Protein AF-A0ABD7SR21-F1 (afdb_monomer_lite)

Structure (mmCIF, N/CA/C/O backbone):
data_AF-A0ABD7SR21-F1
#
_entry.id   AF-A0ABD7SR21-F1
#
loop_
_atom_site.group_PDB
_atom_site.id
_atom_site.type_symbol
_atom_site.label_atom_id
_atom_site.label_alt_id
_atom_site.label_comp_id
_atom_site.label_asym_id
_atom_site.label_entity_id
_atom_site.label_seq_id
_atom_site.pdbx_PDB_ins_code
_atom_site.Cartn_x
_atom_site.Cartn_y
_atom_site.Cartn_z
_atom_site.occupancy
_atom_site.B_iso_or_equiv
_atom_site.auth_seq_id
_atom_site.auth_comp_id
_atom_site.auth_asym_id
_atom_site.auth_atom_id
_atom_site.pdbx_PDB_model_num
ATOM 1 N N . MET A 1 1 ? -18.068 1.540 9.440 1.00 87.00 1 MET A N 1
ATOM 2 C CA . MET A 1 1 ? -16.869 1.016 8.749 1.00 87.00 1 MET A CA 1
ATOM 3 C C . MET A 1 1 ? -16.649 1.841 7.499 1.00 87.00 1 MET A C 1
ATOM 5 O O . MET A 1 1 ? -17.618 2.087 6.793 1.00 87.00 1 MET A O 1
ATOM 9 N N . GLN A 1 2 ? -15.411 2.248 7.235 1.00 93.75 2 GLN A N 1
ATOM 10 C CA . GLN A 1 2 ? -15.038 2.959 6.009 1.00 93.75 2 GLN A CA 1
ATOM 11 C C . GLN A 1 2 ? -14.102 2.080 5.181 1.00 93.75 2 GLN A C 1
ATOM 13 O O . GLN A 1 2 ? -13.288 1.348 5.747 1.00 93.75 2 GLN A O 1
ATOM 18 N N . LYS A 1 3 ? -14.243 2.132 3.858 1.00 96.00 3 LYS A N 1
ATOM 19 C CA . LYS A 1 3 ? -13.469 1.329 2.912 1.00 96.00 3 LYS A CA 1
ATOM 20 C C . LYS A 1 3 ? -12.729 2.243 1.947 1.00 96.00 3 LYS A C 1
ATOM 22 O O . LYS A 1 3 ? -13.288 3.230 1.471 1.00 96.00 3 LYS A O 1
ATOM 27 N N . PHE A 1 4 ? -11.485 1.888 1.657 1.00 97.12 4 PHE A N 1
ATOM 28 C CA . PHE A 1 4 ? -10.632 2.632 0.741 1.00 97.12 4 PHE A CA 1
ATOM 29 C C . PHE A 1 4 ? -9.815 1.672 -0.114 1.00 97.12 4 PHE A C 1
ATOM 31 O O . PHE A 1 4 ? -9.533 0.549 0.309 1.00 97.12 4 PHE A O 1
ATOM 38 N N . THR A 1 5 ? -9.386 2.119 -1.285 1.00 96.88 5 THR A N 1
ATOM 39 C CA . THR A 1 5 ? -8.376 1.421 -2.079 1.00 96.88 5 THR A CA 1
ATOM 40 C C . THR A 1 5 ? -7.224 2.350 -2.413 1.00 96.88 5 THR A C 1
ATOM 42 O O . THR A 1 5 ? -7.393 3.562 -2.520 1.00 96.88 5 THR A O 1
ATOM 45 N N . ALA A 1 6 ? -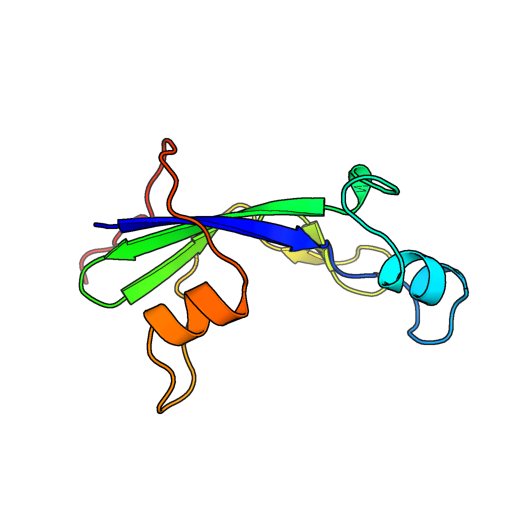6.028 1.787 -2.541 1.00 96.44 6 ALA A N 1
ATOM 46 C CA . ALA A 1 6 ? -4.872 2.509 -3.053 1.00 96.44 6 ALA A CA 1
ATOM 47 C C . ALA A 1 6 ? -4.084 1.630 -4.015 1.00 96.44 6 ALA A C 1
ATOM 49 O O . ALA A 1 6 ? -4.055 0.399 -3.886 1.00 96.44 6 ALA A O 1
ATOM 50 N N . GLN A 1 7 ? -3.390 2.281 -4.943 1.00 95.50 7 GLN A N 1
ATOM 51 C CA . GLN A 1 7 ? -2.448 1.595 -5.805 1.00 95.50 7 GLN A CA 1
ATOM 52 C C . GLN A 1 7 ? -1.277 1.072 -4.968 1.00 95.50 7 GLN A C 1
ATOM 54 O O . GLN A 1 7 ? -0.680 1.784 -4.164 1.00 95.50 7 GLN A O 1
ATOM 59 N N . PHE A 1 8 ? -0.925 -0.185 -5.184 1.00 94.38 8 PHE A N 1
ATOM 60 C CA . PHE A 1 8 ? 0.223 -0.836 -4.585 1.00 94.38 8 PHE A CA 1
ATOM 61 C C . PHE A 1 8 ? 1.200 -1.234 -5.674 1.00 94.38 8 PHE A C 1
ATOM 63 O O . PHE A 1 8 ? 0.863 -2.022 -6.552 1.00 94.38 8 PHE A O 1
ATOM 70 N N . LYS A 1 9 ? 2.417 -0.705 -5.601 1.00 94.12 9 LYS A N 1
ATOM 71 C CA . LYS A 1 9 ? 3.526 -1.154 -6.437 1.00 94.12 9 LYS A CA 1
ATOM 72 C C . LYS A 1 9 ? 4.149 -2.383 -5.789 1.00 94.12 9 LYS A C 1
ATOM 74 O O . LYS A 1 9 ? 4.525 -2.333 -4.616 1.00 94.12 9 LYS A O 1
ATOM 79 N N . PHE A 1 10 ? 4.230 -3.484 -6.527 1.00 92.56 10 PHE A N 1
ATOM 80 C CA . PHE A 1 10 ? 4.893 -4.686 -6.043 1.00 92.56 10 PHE A CA 1
ATOM 81 C C . PHE A 1 10 ? 6.353 -4.369 -5.689 1.00 92.56 10 PHE A C 1
ATOM 83 O O . PHE A 1 10 ? 6.962 -3.487 -6.290 1.00 92.56 10 PHE A O 1
ATOM 90 N N . PRO A 1 11 ? 6.930 -5.020 -4.671 1.00 89.62 11 PRO A N 1
ATOM 91 C CA . PRO A 1 11 ? 8.310 -4.757 -4.300 1.00 89.62 11 PRO A CA 1
ATOM 92 C C . PRO A 1 11 ? 9.269 -5.258 -5.381 1.00 89.62 11 PRO A C 1
ATOM 94 O O . PRO A 1 11 ? 9.099 -6.342 -5.941 1.00 89.62 11 PRO A O 1
ATOM 97 N N . CYS A 1 12 ? 10.322 -4.479 -5.631 1.00 88.56 12 CYS A N 1
ATOM 98 C CA . CYS A 1 12 ? 11.386 -4.889 -6.532 1.00 88.56 12 CYS A CA 1
ATOM 99 C C . CYS A 1 12 ? 12.256 -5.959 -5.863 1.00 88.56 12 CYS A C 1
ATOM 101 O O . CYS A 1 12 ? 12.860 -5.712 -4.818 1.00 88.56 12 CYS A O 1
ATOM 103 N N . ASN A 1 13 ? 12.361 -7.122 -6.502 1.00 85.06 13 ASN A N 1
ATOM 104 C CA . ASN A 1 13 ? 13.125 -8.272 -6.008 1.00 85.06 13 ASN A CA 1
ATOM 105 C C . ASN A 1 13 ? 14.551 -8.351 -6.583 1.00 85.06 13 ASN A C 1
ATOM 107 O O . ASN A 1 13 ? 15.224 -9.375 -6.459 1.00 85.06 13 ASN A O 1
ATOM 111 N N . PHE A 1 14 ? 15.012 -7.266 -7.205 1.00 83.12 14 PHE A N 1
ATOM 112 C CA . PHE A 1 14 ? 16.374 -7.107 -7.703 1.00 83.12 14 PHE A CA 1
ATOM 113 C C . PHE A 1 14 ? 17.208 -6.240 -6.756 1.00 83.12 14 PHE A C 1
ATOM 115 O O . PHE A 1 14 ? 16.675 -5.490 -5.933 1.00 83.12 14 PHE A O 1
ATOM 122 N N . GLN A 1 15 ? 18.533 -6.331 -6.884 1.00 82.94 15 GLN A N 1
ATOM 123 C CA . GLN A 1 15 ? 19.453 -5.480 -6.131 1.00 82.94 15 GLN A CA 1
ATOM 124 C C . GLN A 1 15 ? 19.202 -3.998 -6.426 1.00 82.94 15 GLN A C 1
ATOM 126 O O . GLN A 1 15 ? 18.873 -3.632 -7.557 1.00 82.94 15 GLN A O 1
ATOM 131 N N . SER A 1 16 ? 19.406 -3.148 -5.417 1.00 81.88 16 SER A N 1
ATOM 132 C CA . SER A 1 16 ? 19.097 -1.714 -5.477 1.00 81.88 16 SER A CA 1
ATOM 133 C C . SER A 1 16 ? 19.779 -0.984 -6.637 1.00 81.88 16 SER A C 1
ATOM 135 O O . SER A 1 16 ? 19.215 -0.050 -7.187 1.00 81.88 16 SER A O 1
ATOM 137 N N . ASN A 1 17 ? 20.970 -1.434 -7.033 1.00 86.19 17 ASN A N 1
ATOM 138 C CA . ASN A 1 17 ? 21.794 -0.760 -8.039 1.00 86.19 17 ASN A CA 1
ATOM 139 C C . ASN A 1 17 ? 21.665 -1.402 -9.431 1.00 86.19 17 ASN A C 1
ATOM 141 O O . ASN A 1 17 ? 22.433 -1.088 -10.335 1.00 86.19 17 ASN A O 1
ATOM 145 N N . SER A 1 18 ? 20.733 -2.341 -9.605 1.00 88.62 18 SER A N 1
ATOM 146 C CA . SER A 1 18 ? 20.538 -3.036 -10.877 1.00 88.62 18 SER A CA 1
ATOM 147 C C . SER A 1 18 ? 19.725 -2.190 -11.871 1.00 88.62 18 SER A C 1
ATOM 149 O O . SER A 1 18 ? 18.826 -1.452 -11.455 1.00 88.62 18 SER A O 1
ATOM 151 N N . PRO A 1 19 ? 19.948 -2.330 -13.192 1.00 91.56 19 PRO A N 1
ATOM 152 C CA . PRO A 1 19 ? 19.099 -1.695 -14.205 1.00 91.56 19 PRO A CA 1
ATOM 153 C C . PRO A 1 19 ? 17.612 -2.040 -14.042 1.00 91.56 19 PRO A C 1
ATOM 155 O O . PRO A 1 19 ? 16.743 -1.196 -14.250 1.00 91.56 19 PRO A O 1
ATOM 158 N N . GLN A 1 20 ? 17.309 -3.265 -13.602 1.00 89.75 20 GLN A N 1
ATOM 159 C CA . GLN A 1 20 ? 15.949 -3.718 -13.316 1.00 89.75 20 GLN A CA 1
ATOM 160 C C . GLN A 1 20 ? 15.317 -2.924 -12.174 1.00 89.75 20 GLN A C 1
ATOM 162 O O . GLN A 1 20 ? 14.125 -2.629 -12.233 1.00 89.75 20 GLN A O 1
ATOM 167 N N . ARG A 1 21 ? 16.097 -2.551 -11.150 1.00 89.88 21 ARG A N 1
ATOM 168 C CA . ARG A 1 21 ? 15.608 -1.692 -10.072 1.00 89.88 21 ARG A CA 1
ATOM 169 C C . ARG A 1 2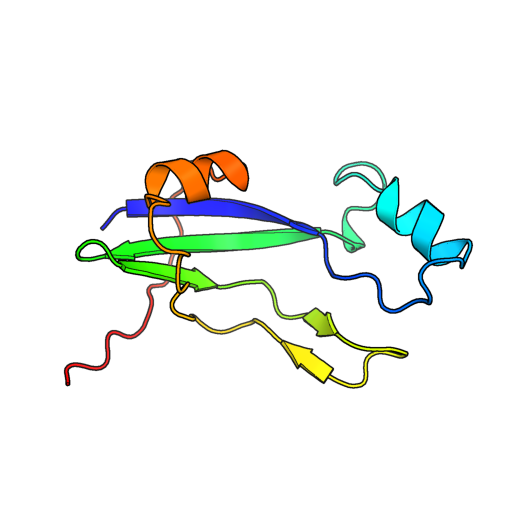1 ? 15.298 -0.289 -10.569 1.00 89.88 21 ARG A C 1
ATOM 171 O O . ARG A 1 21 ? 14.230 0.213 -10.254 1.00 89.88 21 ARG A O 1
ATOM 178 N N . LEU A 1 22 ? 16.177 0.311 -11.368 1.00 91.38 22 LEU A N 1
ATOM 179 C CA . LEU A 1 22 ? 15.940 1.646 -11.926 1.00 91.38 22 LEU A CA 1
ATOM 180 C C . LEU A 1 22 ? 14.675 1.671 -12.798 1.00 91.38 22 LEU A C 1
ATOM 182 O O . LEU A 1 22 ? 13.817 2.534 -12.621 1.00 91.38 22 LEU A O 1
ATOM 186 N N . ALA A 1 23 ? 14.518 0.677 -13.678 1.00 91.50 23 ALA A N 1
ATOM 187 C CA . ALA A 1 23 ? 13.314 0.520 -14.493 1.00 91.50 23 ALA A CA 1
ATOM 188 C C . ALA A 1 23 ? 12.064 0.285 -13.631 1.00 91.50 23 ALA A C 1
ATOM 190 O O . ALA A 1 23 ? 11.002 0.842 -13.903 1.00 91.50 23 ALA A O 1
ATOM 191 N N . HIS A 1 24 ? 12.189 -0.517 -12.571 1.00 93.00 24 HIS A N 1
ATOM 192 C CA . HIS A 1 24 ? 11.112 -0.727 -11.617 1.00 93.00 24 HIS A CA 1
ATOM 193 C C . HIS A 1 24 ? 10.739 0.572 -10.911 1.00 93.00 24 HIS A C 1
ATOM 195 O O . HIS A 1 24 ? 9.561 0.880 -10.829 1.00 93.00 24 HIS A O 1
ATOM 201 N N . ASP A 1 25 ? 11.691 1.355 -10.414 1.00 91.38 25 ASP A N 1
ATOM 202 C CA . ASP A 1 25 ? 11.416 2.587 -9.673 1.00 91.38 25 ASP A CA 1
ATOM 203 C C . ASP A 1 25 ? 10.739 3.637 -10.565 1.00 91.38 25 ASP A C 1
ATOM 205 O O . ASP A 1 25 ? 9.741 4.221 -10.140 1.00 91.38 25 ASP A O 1
ATOM 209 N N . ALA A 1 26 ? 11.160 3.755 -11.828 1.00 93.88 26 ALA A N 1
ATOM 210 C CA . ALA A 1 26 ? 10.543 4.630 -12.828 1.00 93.88 26 ALA A CA 1
ATOM 211 C C . ALA A 1 26 ? 9.170 4.150 -13.343 1.00 93.88 26 ALA A C 1
ATOM 213 O O . ALA A 1 26 ? 8.438 4.930 -13.948 1.00 93.88 26 ALA A O 1
ATOM 214 N N . ALA A 1 27 ? 8.806 2.883 -13.122 1.00 93.62 27 ALA A N 1
ATOM 215 C CA . ALA A 1 27 ? 7.543 2.332 -13.602 1.00 93.62 27 ALA A CA 1
ATOM 216 C C . ALA A 1 27 ? 6.322 3.075 -13.037 1.00 93.62 27 ALA A C 1
ATOM 218 O O . ALA A 1 27 ? 6.272 3.400 -11.845 1.00 93.62 27 ALA A O 1
ATOM 219 N N . THR A 1 28 ? 5.309 3.238 -13.882 1.00 93.50 28 THR A N 1
ATOM 220 C CA . THR A 1 28 ? 3.978 3.770 -13.560 1.00 93.50 28 THR A CA 1
ATOM 221 C C . THR A 1 28 ? 2.906 2.718 -13.870 1.00 93.50 28 THR A C 1
ATOM 223 O O . THR A 1 28 ? 3.190 1.779 -14.626 1.00 93.50 28 THR A O 1
ATOM 226 N N . PRO A 1 29 ? 1.679 2.847 -13.330 1.00 92.69 29 PRO A N 1
ATOM 227 C CA . PRO A 1 29 ? 0.586 1.926 -13.643 1.00 92.69 29 PRO A CA 1
ATOM 228 C C . PRO A 1 29 ? 0.295 1.797 -15.145 1.00 92.69 29 PRO A C 1
ATOM 230 O O . PRO A 1 29 ? -0.080 0.725 -15.602 1.00 92.69 29 PRO A O 1
ATOM 233 N N . GLU A 1 30 ? 0.512 2.859 -15.921 1.00 93.38 30 GLU A N 1
ATOM 234 C CA . GLU A 1 30 ? 0.273 2.889 -17.367 1.00 93.38 30 GLU A CA 1
ATOM 235 C C . GLU A 1 30 ? 1.403 2.212 -18.151 1.00 93.38 30 GLU A C 1
ATOM 237 O O . GLU A 1 30 ? 1.151 1.530 -19.140 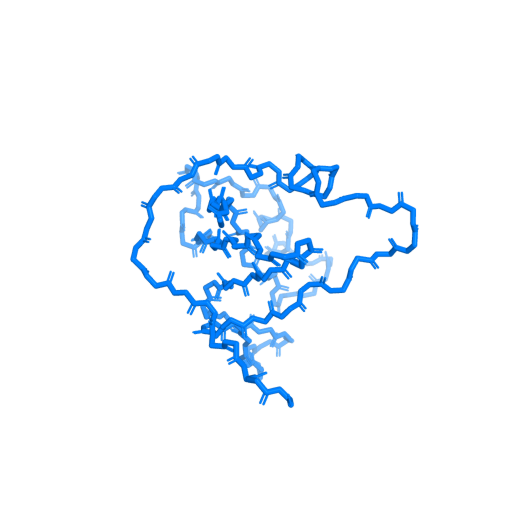1.00 93.38 30 GLU A O 1
ATOM 242 N N . SER A 1 31 ? 2.655 2.385 -17.716 1.00 95.12 31 SER A N 1
ATOM 243 C CA . SER A 1 31 ? 3.824 1.845 -18.425 1.00 95.12 31 SER A CA 1
ATOM 244 C C . SER A 1 31 ? 4.099 0.377 -18.102 1.00 95.12 31 SER A C 1
ATOM 246 O O . SER A 1 31 ? 4.571 -0.366 -18.962 1.00 95.12 31 SER A O 1
ATOM 248 N N . ARG A 1 32 ? 3.831 -0.051 -16.864 1.00 92.06 32 ARG A N 1
ATOM 249 C CA . ARG A 1 32 ? 4.082 -1.414 -16.373 1.00 92.06 32 ARG A CA 1
ATOM 250 C C . ARG A 1 32 ? 2.966 -1.868 -15.432 1.00 92.06 32 ARG A C 1
ATOM 252 O O . ARG A 1 32 ? 3.223 -2.056 -14.242 1.00 92.06 32 ARG A O 1
ATOM 259 N N . PRO A 1 33 ? 1.732 -2.060 -15.933 1.00 92.38 33 PRO A N 1
ATOM 260 C CA . PRO A 1 33 ? 0.589 -2.453 -15.104 1.00 92.38 33 PRO A CA 1
ATOM 261 C C . PRO A 1 33 ? 0.823 -3.771 -14.351 1.00 92.38 33 PRO A C 1
ATOM 263 O O . PRO A 1 33 ? 0.280 -3.966 -13.269 1.00 92.38 33 PRO A O 1
ATOM 266 N N . ASP A 1 34 ? 1.686 -4.647 -14.875 1.00 90.94 34 ASP A N 1
ATOM 267 C CA . ASP A 1 34 ? 2.104 -5.904 -14.249 1.00 90.94 34 ASP A CA 1
ATOM 268 C C . ASP A 1 34 ? 2.815 -5.718 -12.896 1.00 90.94 34 ASP A C 1
ATOM 270 O O . ASP A 1 34 ? 2.801 -6.617 -12.055 1.00 90.94 34 ASP A O 1
ATOM 274 N N . LEU A 1 35 ? 3.418 -4.548 -12.668 1.00 92.38 35 LEU A N 1
ATOM 275 C CA . LEU A 1 35 ? 4.123 -4.212 -11.431 1.00 92.38 35 LEU A CA 1
ATOM 276 C C . LEU A 1 35 ? 3.217 -3.589 -10.368 1.00 92.38 35 LEU A C 1
ATOM 278 O O . LEU A 1 35 ? 3.697 -3.244 -9.285 1.00 92.38 35 LEU A O 1
ATOM 282 N N . PHE A 1 36 ? 1.920 -3.462 -10.637 1.00 94.81 36 PHE A N 1
ATOM 283 C CA . PHE A 1 36 ? 0.987 -2.836 -9.719 1.00 94.81 36 PHE A CA 1
ATOM 284 C C . PHE A 1 36 ? -0.229 -3.719 -9.441 1.00 94.81 36 PHE A C 1
ATOM 286 O O . PHE A 1 36 ? -0.693 -4.498 -10.265 1.00 94.81 36 PHE A O 1
ATOM 293 N N . GLY A 1 37 ? -0.772 -3.569 -8.241 1.00 94.00 37 GLY A N 1
ATOM 294 C CA . GLY A 1 37 ? -2.053 -4.132 -7.841 1.00 94.00 37 GLY A CA 1
ATOM 295 C C . GLY A 1 37 ? -2.796 -3.170 -6.927 1.00 94.00 37 GLY A C 1
ATOM 296 O O . GLY A 1 37 ? -2.320 -2.072 -6.645 1.00 94.00 37 GLY A O 1
ATOM 297 N N . GLU A 1 38 ? -3.961 -3.579 -6.445 1.00 95.50 38 GLU A N 1
ATOM 298 C CA . GLU A 1 38 ? -4.788 -2.757 -5.564 1.00 95.50 38 GLU A CA 1
ATOM 299 C C . GLU A 1 38 ? -4.694 -3.256 -4.121 1.00 95.50 38 GLU A C 1
ATOM 301 O O . GLU A 1 38 ? -4.914 -4.438 -3.845 1.00 95.50 38 GLU A O 1
ATOM 306 N N . THR A 1 39 ? -4.374 -2.357 -3.188 1.00 96.31 39 THR A N 1
ATOM 307 C CA . THR A 1 39 ? -4.528 -2.622 -1.754 1.00 96.31 39 THR A CA 1
ATOM 308 C C . THR A 1 39 ? -5.884 -2.133 -1.289 1.00 96.31 39 THR A C 1
ATOM 310 O O . THR A 1 39 ? -6.254 -0.987 -1.527 1.00 96.31 39 THR A O 1
ATOM 313 N N . GLN A 1 40 ? -6.586 -2.996 -0.565 1.00 97.06 40 GLN A N 1
ATOM 314 C CA . GLN A 1 40 ? -7.853 -2.679 0.079 1.00 97.06 40 GLN A CA 1
ATOM 315 C C . GLN A 1 40 ? -7.605 -2.291 1.533 1.00 97.06 40 GLN A C 1
ATOM 317 O O . GLN A 1 40 ? -6.858 -2.972 2.235 1.00 97.06 40 GLN A O 1
ATOM 322 N N . PHE A 1 41 ? -8.262 -1.239 2.002 1.00 96.62 41 PHE A N 1
ATOM 323 C CA . PHE A 1 41 ? -8.213 -0.782 3.384 1.00 96.62 41 PHE A CA 1
ATOM 324 C C . PHE A 1 41 ? -9.609 -0.764 3.992 1.00 96.62 41 PHE A C 1
ATOM 326 O O . PHE A 1 41 ? -10.573 -0.336 3.356 1.00 96.62 41 PHE A O 1
ATOM 333 N N . CYS A 1 42 ? -9.699 -1.178 5.251 1.00 96.31 42 CYS A N 1
ATOM 334 C CA . CYS A 1 42 ? -10.902 -1.082 6.065 1.00 96.31 42 CYS A CA 1
ATOM 335 C C . CYS A 1 42 ? -10.570 -0.368 7.374 1.00 96.31 42 CYS A C 1
ATOM 337 O O . CYS A 1 42 ? -9.665 -0.786 8.094 1.00 96.31 42 CYS A O 1
ATOM 339 N N . VAL A 1 43 ? -11.343 0.664 7.703 1.00 94.56 43 VAL A N 1
ATOM 340 C CA . VAL A 1 43 ? -11.313 1.323 9.012 1.00 94.56 43 VAL A CA 1
ATOM 341 C C . VAL A 1 43 ? -12.522 0.860 9.817 1.00 94.56 43 VAL A C 1
ATOM 343 O O . VAL A 1 43 ? -13.678 1.082 9.428 1.00 94.56 43 VAL A O 1
ATO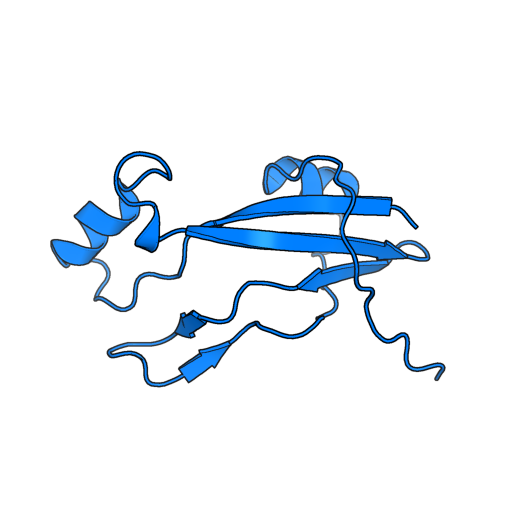M 346 N N . ILE A 1 44 ? -12.252 0.186 10.932 1.00 93.38 44 ILE A N 1
ATOM 347 C CA . ILE A 1 44 ? -13.252 -0.385 11.842 1.00 93.38 44 ILE A CA 1
ATOM 348 C C . ILE A 1 44 ? -12.848 -0.006 13.261 1.00 93.38 44 ILE A C 1
ATOM 350 O O . ILE A 1 44 ? -11.726 -0.302 13.648 1.00 93.38 44 ILE A O 1
ATOM 354 N N . GLU A 1 45 ? -13.735 0.642 14.021 1.00 89.06 45 GLU A N 1
ATOM 355 C CA . GLU A 1 45 ? -13.495 0.969 15.442 1.00 89.06 45 GLU A CA 1
ATOM 356 C C . GLU A 1 45 ? -12.138 1.662 15.686 1.00 89.06 45 GLU A C 1
ATOM 358 O O . GLU A 1 45 ? -11.401 1.326 16.606 1.00 89.06 45 GLU A O 1
ATOM 363 N N . ASN A 1 46 ? -11.778 2.616 14.817 1.00 87.75 46 ASN A N 1
ATOM 364 C CA . ASN A 1 46 ? -10.492 3.327 14.848 1.00 87.75 46 ASN A CA 1
ATOM 365 C C . ASN A 1 46 ? -9.243 2.431 14.677 1.00 87.75 46 ASN A C 1
ATOM 367 O O . ASN A 1 46 ? -8.137 2.803 15.063 1.00 87.75 46 ASN A O 1
ATOM 371 N N . ARG A 1 47 ? -9.403 1.254 14.068 1.00 92.56 47 ARG A N 1
ATOM 372 C CA . ARG A 1 47 ? -8.319 0.351 13.666 1.00 92.56 47 ARG A CA 1
ATOM 373 C C . ARG A 1 47 ? -8.269 0.260 12.150 1.00 92.56 47 ARG A C 1
ATOM 375 O O . ARG A 1 47 ? -9.304 0.154 11.487 1.00 92.56 47 ARG A O 1
ATOM 382 N N . LEU A 1 48 ? -7.057 0.302 11.608 1.00 95.25 48 LEU A N 1
ATOM 383 C CA . LEU A 1 48 ? -6.811 0.215 10.176 1.00 95.25 48 LEU A CA 1
ATOM 384 C C . LEU A 1 48 ? -6.402 -1.208 9.807 1.00 95.25 48 LEU A C 1
ATOM 386 O O . LEU A 1 48 ? -5.401 -1.726 10.294 1.00 95.25 48 LEU A O 1
ATOM 390 N N . PHE A 1 49 ? -7.145 -1.817 8.895 1.00 96.44 49 PHE A N 1
ATOM 391 C CA . PHE A 1 49 ? -6.815 -3.103 8.298 1.00 96.44 49 PHE A CA 1
ATOM 392 C C . PHE A 1 49 ? -6.485 -2.906 6.827 1.00 96.44 49 PHE A C 1
ATOM 394 O O . PHE A 1 49 ? -7.163 -2.145 6.140 1.00 96.44 49 PHE A O 1
ATOM 401 N N . ALA A 1 50 ? -5.479 -3.617 6.333 1.00 95.75 50 ALA A N 1
ATOM 402 C CA . ALA A 1 50 ? -5.096 -3.622 4.932 1.00 95.75 50 ALA A CA 1
ATOM 403 C C . ALA A 1 50 ? -5.068 -5.051 4.388 1.00 95.75 50 ALA A C 1
ATOM 405 O O . ALA A 1 50 ? -4.628 -5.984 5.059 1.00 95.75 50 ALA A O 1
ATOM 406 N N . LYS A 1 51 ? -5.498 -5.220 3.143 1.00 96.12 51 LYS A N 1
ATOM 407 C CA . LYS A 1 51 ? -5.321 -6.437 2.358 1.00 96.12 51 LYS A CA 1
ATOM 408 C C . LYS A 1 51 ? -4.577 -6.070 1.089 1.00 96.12 51 LYS A C 1
ATOM 410 O O . LYS A 1 51 ? -5.147 -5.533 0.143 1.00 96.12 51 LYS A O 1
ATOM 415 N N . ARG A 1 52 ? -3.280 -6.359 1.098 1.00 94.69 52 ARG A N 1
ATOM 416 C CA . ARG A 1 52 ? -2.407 -6.178 -0.064 1.00 94.69 52 ARG A CA 1
ATOM 417 C C . ARG A 1 52 ? -2.593 -7.342 -1.040 1.00 94.69 52 ARG A C 1
ATOM 419 O O . ARG A 1 52 ? -2.859 -8.464 -0.587 1.00 94.69 52 ARG A O 1
ATOM 426 N N . PRO A 1 53 ? -2.406 -7.124 -2.350 1.00 93.81 53 PRO A N 1
ATOM 427 C CA . PRO A 1 53 ? -2.391 -8.215 -3.317 1.00 93.81 53 PRO A CA 1
ATOM 428 C C . PRO A 1 53 ? -1.274 -9.205 -2.965 1.00 93.81 53 PRO A C 1
ATOM 430 O O . PRO A 1 53 ? -0.261 -8.823 -2.370 1.00 93.81 53 PRO A O 1
ATOM 433 N N . LYS A 1 54 ? -1.462 -10.491 -3.284 1.00 92.56 54 LYS A N 1
ATOM 434 C CA . LYS A 1 54 ? -0.426 -11.504 -3.046 1.00 92.56 54 LYS A CA 1
ATOM 435 C C . LYS A 1 54 ? 0.783 -11.180 -3.920 1.00 92.56 54 LYS A C 1
ATOM 437 O O . LYS A 1 54 ? 0.627 -10.987 -5.120 1.00 92.56 54 LYS A O 1
ATOM 442 N N . HIS A 1 55 ? 1.966 -11.125 -3.324 1.00 90.50 55 HIS A N 1
ATOM 443 C CA . HIS A 1 55 ? 3.189 -10.756 -4.027 1.00 90.50 55 HIS A CA 1
ATOM 444 C C . HIS A 1 55 ? 4.406 -11.470 -3.461 1.00 90.50 55 HIS A C 1
ATOM 446 O O . HIS A 1 55 ? 4.411 -11.909 -2.308 1.00 90.50 55 HIS A O 1
ATOM 452 N N . TYR A 1 56 ? 5.442 -11.572 -4.286 1.00 87.25 56 TYR A N 1
ATOM 453 C CA . TYR A 1 56 ? 6.718 -12.134 -3.877 1.00 87.25 56 TYR A CA 1
ATOM 454 C C . TYR A 1 56 ? 7.628 -11.050 -3.311 1.00 87.25 56 TYR A C 1
ATOM 456 O O . TYR A 1 56 ? 7.673 -9.935 -3.827 1.00 87.25 56 TYR A O 1
ATOM 464 N N . THR A 1 57 ? 8.345 -11.391 -2.249 1.00 81.19 57 THR A N 1
ATOM 465 C CA . THR A 1 57 ? 9.334 -10.544 -1.584 1.00 81.19 57 THR A CA 1
ATOM 466 C C . THR A 1 57 ? 10.664 -11.285 -1.460 1.00 81.19 57 THR A C 1
ATOM 468 O O . THR A 1 57 ? 10.711 -12.519 -1.455 1.00 81.19 57 THR A O 1
ATOM 471 N N . GLY A 1 58 ? 11.749 -10.521 -1.330 1.00 72.81 58 GLY A N 1
ATOM 472 C CA . GLY A 1 58 ? 13.109 -11.048 -1.223 1.00 72.81 58 GLY A CA 1
ATOM 473 C C . GLY A 1 58 ? 13.777 -11.269 -2.581 1.00 72.81 58 GLY A C 1
ATOM 474 O O . GLY A 1 58 ? 13.129 -11.286 -3.625 1.00 72.81 58 GLY A O 1
ATOM 475 N N . VAL A 1 59 ? 15.100 -11.438 -2.560 1.00 68.44 59 VAL A N 1
ATOM 476 C CA . VAL A 1 59 ? 15.892 -11.705 -3.769 1.00 68.44 59 VAL A CA 1
ATOM 477 C C . VAL A 1 59 ? 15.413 -13.021 -4.393 1.00 68.44 59 VAL A C 1
ATOM 479 O O . VAL A 1 59 ? 15.331 -14.034 -3.704 1.00 68.44 59 VAL A O 1
ATOM 482 N N . ILE A 1 60 ? 15.065 -13.002 -5.685 1.00 69.00 60 ILE A N 1
ATOM 483 C CA . ILE A 1 60 ? 14.627 -14.187 -6.454 1.00 69.00 60 ILE A CA 1
ATOM 484 C C . ILE A 1 60 ? 13.356 -14.849 -5.863 1.00 69.00 60 ILE A C 1
ATOM 486 O O . ILE A 1 60 ? 13.238 -16.065 -5.768 1.00 69.00 60 ILE A O 1
ATOM 490 N N . HIS A 1 61 ? 12.369 -14.047 -5.449 1.00 72.88 61 HIS A N 1
ATOM 491 C CA . HIS A 1 61 ? 11.001 -14.510 -5.133 1.00 72.88 61 HIS A CA 1
ATOM 492 C C . HIS A 1 61 ? 10.881 -15.566 -4.016 1.00 72.88 61 HIS A C 1
ATOM 494 O O . HIS A 1 61 ? 9.916 -16.327 -3.972 1.00 72.88 61 HIS A O 1
ATOM 500 N N . GLN A 1 62 ? 11.828 -15.607 -3.079 1.00 73.25 62 GLN A N 1
ATOM 501 C CA . GLN A 1 62 ? 11.882 -16.659 -2.057 1.00 73.25 62 GLN A CA 1
ATOM 502 C C . GLN A 1 62 ? 10.771 -16.587 -0.995 1.00 73.25 62 GLN A C 1
ATOM 504 O O . GLN A 1 62 ? 10.566 -17.548 -0.256 1.00 73.25 62 GLN A O 1
ATOM 509 N N . ARG A 1 63 ? 10.058 -15.461 -0.869 1.00 82.50 63 ARG A N 1
ATOM 510 C CA . ARG A 1 63 ? 8.996 -15.275 0.132 1.00 82.50 63 ARG A CA 1
ATOM 511 C C . ARG A 1 63 ? 7.719 -14.783 -0.530 1.00 82.50 63 ARG A C 1
ATOM 513 O O . ARG A 1 63 ? 7.775 -13.986 -1.457 1.00 82.50 63 ARG A O 1
ATOM 520 N N . ALA A 1 64 ? 6.564 -15.197 -0.018 1.00 85.94 64 ALA A N 1
ATOM 521 C CA . ALA A 1 64 ? 5.264 -14.678 -0.436 1.00 85.94 64 ALA A CA 1
ATOM 522 C C . ALA A 1 64 ? 4.613 -13.898 0.713 1.00 85.94 64 ALA A C 1
ATOM 524 O O . ALA A 1 64 ? 4.642 -14.337 1.862 1.00 85.94 64 ALA A O 1
ATOM 525 N N . ALA A 1 65 ? 4.014 -12.755 0.396 1.00 89.06 65 ALA A N 1
ATOM 526 C CA . ALA A 1 65 ? 3.303 -11.894 1.333 1.00 89.06 65 ALA A CA 1
ATOM 527 C C . ALA A 1 65 ? 1.963 -11.424 0.738 1.00 89.06 65 ALA A C 1
ATOM 529 O O . ALA A 1 65 ? 1.697 -11.600 -0.453 1.00 89.06 65 ALA A O 1
ATOM 530 N N . GLY A 1 66 ? 1.110 -10.825 1.572 1.00 91.25 66 GLY A N 1
ATOM 531 C CA . GLY A 1 66 ? -0.212 -10.336 1.169 1.00 91.25 66 GLY A CA 1
ATOM 532 C C . GLY A 1 66 ? -1.265 -11.440 1.011 1.00 91.25 66 GLY A C 1
ATOM 533 O O . GLY A 1 66 ? -1.128 -12.548 1.525 1.00 91.25 66 GLY A O 1
ATOM 534 N N . GLY A 1 67 ? -2.369 -11.113 0.336 1.00 91.50 67 GLY A N 1
ATOM 535 C CA . GLY A 1 67 ? -3.502 -12.014 0.086 1.00 91.50 67 GLY A CA 1
ATOM 536 C C . GLY A 1 67 ? -4.475 -12.183 1.261 1.00 91.50 67 GLY A C 1
ATOM 537 O O . GLY A 1 67 ? -5.588 -12.674 1.072 1.00 91.50 67 GLY A O 1
ATOM 538 N N . LYS A 1 68 ? -4.105 -11.724 2.457 1.00 93.06 68 LYS A N 1
ATOM 539 C CA . LYS A 1 68 ? -4.923 -11.760 3.675 1.00 93.06 68 LYS A CA 1
ATOM 540 C C . LYS A 1 68 ? -5.071 -10.364 4.276 1.00 93.06 68 LYS A C 1
ATOM 542 O O . LYS A 1 68 ? -4.292 -9.467 3.965 1.00 93.06 68 LYS A O 1
ATOM 547 N N . TRP A 1 69 ? -6.089 -10.201 5.113 1.00 94.31 69 TRP A N 1
ATOM 548 C CA . TRP A 1 69 ? -6.263 -8.996 5.915 1.00 94.31 69 TRP A CA 1
ATOM 549 C C . TRP A 1 69 ? -5.258 -8.981 7.061 1.00 94.31 69 TRP A C 1
ATOM 551 O O . TRP A 1 69 ? -5.126 -9.970 7.780 1.00 94.31 69 TRP A O 1
ATOM 561 N N . GLU A 1 70 ? -4.586 -7.852 7.235 1.00 94.12 70 GLU A N 1
ATOM 562 C CA . GLU A 1 70 ? -3.631 -7.604 8.309 1.00 94.12 70 GLU A CA 1
ATOM 563 C C . GLU A 1 70 ? -3.935 -6.250 8.949 1.00 94.12 70 GLU A C 1
ATOM 565 O O . GLU A 1 70 ? -4.329 -5.303 8.268 1.00 94.12 70 GLU A O 1
ATOM 570 N N . GLU A 1 71 ? -3.770 -6.149 10.265 1.00 94.75 71 GLU A N 1
ATOM 571 C CA . GLU A 1 71 ? -3.873 -4.869 10.961 1.00 94.75 71 GLU A CA 1
ATOM 572 C C . GLU A 1 71 ? -2.608 -4.037 10.729 1.00 94.75 71 GLU A C 1
ATOM 574 O O . GLU A 1 71 ? -1.483 -4.515 10.896 1.00 94.75 71 GLU A O 1
ATOM 579 N N . VAL A 1 72 ? -2.795 -2.776 10.352 1.00 93.38 72 VAL A N 1
ATOM 580 C CA . VAL A 1 72 ? -1.712 -1.822 10.137 1.00 93.38 72 VAL A CA 1
ATOM 581 C C . VAL A 1 72 ? -1.410 -1.128 11.458 1.00 93.38 72 VAL A C 1
ATOM 583 O O . VAL A 1 72 ? -2.181 -0.299 11.937 1.00 93.38 72 VAL A O 1
ATOM 586 N N . LYS A 1 73 ? -0.248 -1.439 12.035 1.00 93.25 73 LYS A N 1
ATOM 587 C CA . LYS A 1 73 ? 0.266 -0.730 13.210 1.00 93.25 73 LYS A CA 1
ATOM 588 C C . LYS A 1 73 ? 0.865 0.606 12.777 1.00 93.25 73 LYS A C 1
ATOM 590 O O . LYS A 1 73 ? 1.940 0.641 12.177 1.00 93.25 73 LYS A O 1
ATOM 595 N N . LEU A 1 74 ? 0.157 1.694 13.061 1.00 91.62 74 LEU A N 1
ATOM 596 C CA . LEU A 1 74 ? 0.635 3.049 12.795 1.00 91.62 74 LEU A CA 1
ATOM 597 C C . LEU A 1 74 ? 1.676 3.469 13.839 1.00 91.62 74 LEU A C 1
ATOM 599 O O . LEU A 1 74 ? 1.625 3.047 14.995 1.00 91.62 74 LEU A O 1
ATOM 603 N N . ARG A 1 75 ? 2.643 4.295 13.423 1.00 89.00 75 ARG A N 1
ATOM 604 C CA . ARG A 1 75 ? 3.597 4.911 14.356 1.00 89.00 75 ARG A CA 1
ATOM 605 C C . ARG A 1 75 ? 2.861 5.910 15.251 1.00 89.00 75 ARG A C 1
ATOM 607 O O . ARG A 1 75 ? 1.874 6.509 14.827 1.00 89.00 75 ARG A O 1
ATOM 614 N N . ALA A 1 76 ? 3.370 6.108 16.466 1.00 86.69 76 ALA A N 1
ATOM 615 C CA . ALA A 1 76 ? 2.820 7.087 17.398 1.00 86.69 76 ALA A CA 1
ATOM 616 C C . ALA A 1 76 ? 2.723 8.477 16.742 1.00 86.69 76 ALA A C 1
ATOM 618 O O . ALA A 1 76 ? 3.659 8.917 16.075 1.00 86.69 76 ALA A O 1
ATOM 619 N N . GLY A 1 77 ? 1.578 9.142 16.914 1.00 86.81 77 GLY A N 1
ATOM 620 C CA . GLY A 1 77 ? 1.310 10.471 16.354 1.00 86.81 77 GLY A CA 1
ATOM 621 C C . GLY A 1 77 ? 0.807 10.499 14.905 1.00 86.81 77 GLY A C 1
ATOM 622 O O . GLY A 1 77 ? 0.422 11.565 14.438 1.00 86.81 77 GLY A O 1
ATOM 623 N N . ILE A 1 78 ? 0.753 9.364 14.196 1.00 92.31 78 ILE A N 1
ATOM 624 C CA . ILE A 1 78 ? 0.162 9.295 12.850 1.00 92.31 78 ILE A CA 1
ATOM 625 C C . ILE A 1 78 ? -1.299 8.854 12.964 1.00 92.31 78 ILE A C 1
ATOM 627 O O . ILE A 1 78 ? -1.583 7.743 13.415 1.00 92.31 78 ILE A O 1
ATOM 631 N N . SER A 1 79 ? -2.228 9.707 12.530 1.00 95.38 79 SER A N 1
ATOM 632 C CA . SER A 1 79 ? -3.646 9.351 12.450 1.00 95.38 79 SER A CA 1
ATOM 633 C C . SER A 1 79 ? -3.929 8.449 11.244 1.00 95.38 79 SER A C 1
ATOM 635 O O . SER A 1 79 ? -3.180 8.423 10.262 1.00 95.38 79 SER A O 1
ATOM 637 N N . ILE A 1 80 ? -5.047 7.717 11.292 1.00 95.19 80 ILE A N 1
ATOM 638 C CA . ILE A 1 80 ? -5.484 6.875 10.170 1.00 95.19 80 ILE A CA 1
ATOM 639 C C . ILE A 1 80 ? -5.706 7.713 8.908 1.00 95.19 80 ILE A C 1
ATOM 641 O O . ILE A 1 80 ? -5.299 7.283 7.832 1.00 95.19 80 ILE A O 1
ATOM 645 N N . SER A 1 81 ? -6.298 8.904 9.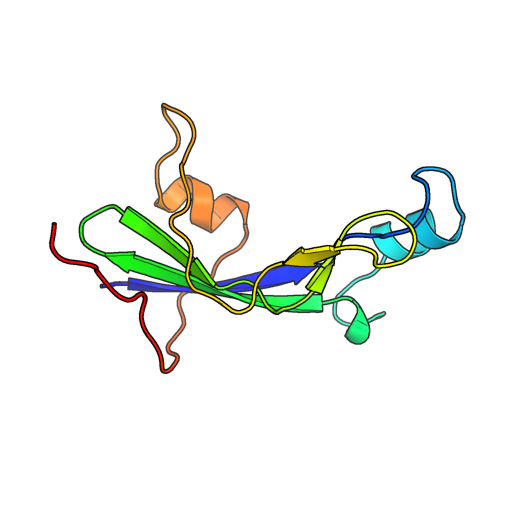028 1.00 94.38 81 SER A N 1
ATOM 646 C CA . SER A 1 81 ? -6.526 9.787 7.880 1.00 94.38 81 SER A CA 1
ATOM 647 C C . SER A 1 81 ? -5.209 10.223 7.241 1.00 94.38 81 SER A C 1
ATOM 649 O O . SER A 1 81 ? -5.026 10.014 6.050 1.00 94.38 81 SER A O 1
ATOM 651 N N . THR A 1 82 ? -4.243 10.700 8.037 1.00 95.44 82 THR A N 1
ATOM 652 C CA . THR A 1 82 ? -2.923 11.104 7.528 1.00 95.44 82 THR A CA 1
ATOM 653 C C . THR A 1 82 ? -2.202 9.945 6.847 1.00 95.44 82 THR A C 1
ATOM 655 O O . THR A 1 82 ? -1.547 10.136 5.825 1.00 95.44 82 THR A O 1
ATOM 658 N N . TYR A 1 83 ? -2.323 8.731 7.388 1.00 95.19 83 TYR A N 1
ATOM 659 C CA . TYR A 1 83 ? -1.754 7.552 6.747 1.00 95.19 83 TYR A CA 1
ATOM 660 C C . TYR A 1 83 ? -2.422 7.246 5.402 1.00 95.19 83 TYR A C 1
ATOM 662 O O . TYR A 1 83 ? -1.719 7.013 4.420 1.00 95.19 83 TYR A O 1
ATOM 670 N N . LEU A 1 84 ? -3.759 7.240 5.356 1.00 95.75 84 LEU A N 1
ATOM 671 C CA . LEU A 1 84 ? -4.531 6.968 4.141 1.00 95.75 84 LEU A CA 1
ATOM 672 C C . LEU A 1 84 ? -4.232 7.999 3.045 1.00 95.75 84 LEU A C 1
ATOM 674 O O . LEU A 1 84 ? -3.989 7.604 1.906 1.00 95.75 84 LEU A O 1
ATOM 678 N N . ASP A 1 85 ? -4.146 9.279 3.401 1.00 95.50 85 ASP A N 1
ATOM 679 C CA . ASP A 1 85 ? -3.760 10.349 2.477 1.00 95.50 85 ASP A CA 1
ATOM 680 C C . ASP A 1 85 ? -2.327 10.149 1.965 1.00 95.50 85 ASP A C 1
ATOM 682 O O . ASP A 1 85 ? -2.070 10.235 0.765 1.00 95.50 85 ASP A O 1
ATOM 686 N N . GLY A 1 86 ? -1.394 9.799 2.858 1.00 94.00 86 GLY A N 1
ATOM 687 C CA . GLY A 1 86 ? 0.010 9.569 2.514 1.00 94.00 86 GLY A CA 1
ATOM 688 C C . GLY A 1 86 ? 0.240 8.391 1.562 1.00 94.00 86 GLY A C 1
ATOM 689 O O . GLY A 1 86 ? 1.199 8.406 0.792 1.00 94.00 86 GLY A O 1
ATOM 690 N N . VAL A 1 87 ? -0.638 7.384 1.576 1.00 92.75 87 VAL A N 1
ATOM 691 C CA . VAL A 1 87 ? -0.609 6.272 0.608 1.00 92.75 87 VAL A CA 1
ATOM 692 C C . VAL A 1 87 ? -1.506 6.516 -0.612 1.00 92.75 87 VAL A C 1
ATOM 694 O O . VAL A 1 87 ? -1.628 5.632 -1.459 1.00 92.75 87 VAL A O 1
ATOM 697 N N . GLY A 1 88 ? -2.140 7.689 -0.713 1.00 94.31 88 GLY A N 1
ATOM 698 C CA . GLY A 1 88 ? -3.040 8.042 -1.811 1.00 94.31 88 GLY A CA 1
ATOM 699 C C . GLY A 1 88 ? -4.313 7.193 -1.857 1.00 94.31 88 GLY A C 1
ATOM 700 O O . GLY A 1 88 ? -4.824 6.916 -2.944 1.00 94.31 88 GLY A O 1
ATOM 7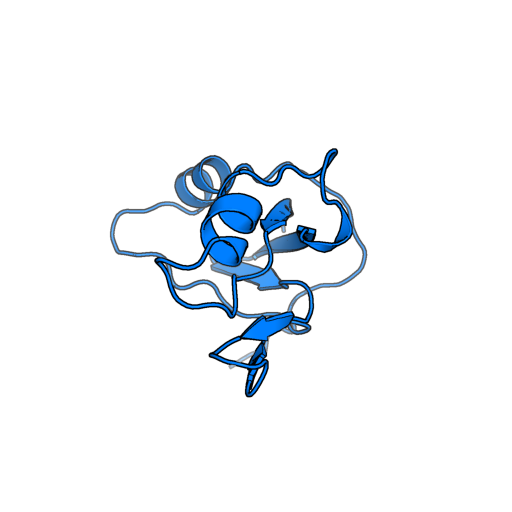01 N N . ALA A 1 89 ? -4.803 6.733 -0.703 1.00 96.19 89 ALA A N 1
ATOM 702 C CA . ALA A 1 89 ? -6.007 5.921 -0.628 1.00 96.19 89 ALA A CA 1
ATOM 703 C C . ALA A 1 89 ? -7.253 6.749 -0.955 1.00 96.19 89 ALA A C 1
ATOM 705 O O . ALA A 1 89 ? -7.442 7.856 -0.457 1.00 96.19 89 ALA A O 1
ATOM 706 N N . LYS A 1 90 ? -8.135 6.184 -1.775 1.00 96.12 90 LYS A N 1
ATOM 707 C CA . LYS A 1 90 ? -9.401 6.801 -2.172 1.00 96.12 90 LYS A CA 1
ATOM 708 C C . LYS A 1 90 ? -10.567 5.996 -1.612 1.00 96.12 90 LYS A C 1
ATOM 710 O O . LYS A 1 90 ? -10.459 4.770 -1.538 1.00 96.12 90 LYS A O 1
ATOM 715 N N . PRO A 1 91 ? -11.678 6.642 -1.216 1.00 96.38 91 PRO A N 1
ATOM 716 C CA . PRO A 1 91 ? -12.890 5.928 -0.845 1.00 96.38 91 PRO A CA 1
ATOM 717 C C . PRO A 1 91 ? -13.308 4.973 -1.961 1.00 96.38 91 PRO A C 1
ATOM 719 O O . PRO A 1 91 ? -13.304 5.341 -3.134 1.00 96.38 91 PRO A O 1
ATOM 722 N N . ALA A 1 92 ? -13.656 3.748 -1.590 1.00 94.19 92 ALA A N 1
ATOM 723 C CA . ALA A 1 92 ? -14.030 2.714 -2.540 1.00 94.19 92 ALA A CA 1
ATOM 724 C C . ALA A 1 92 ? -15.053 1.775 -1.912 1.00 94.19 92 ALA A C 1
ATOM 726 O O . ALA A 1 92 ? -15.101 1.626 -0.690 1.00 94.19 92 ALA A O 1
ATOM 727 N N . ASP A 1 93 ? -15.835 1.097 -2.746 1.00 91.94 93 ASP A N 1
ATOM 728 C CA . ASP A 1 93 ? -16.696 0.014 -2.292 1.00 91.94 93 ASP A CA 1
ATOM 729 C C . ASP A 1 93 ? -16.290 -1.304 -2.951 1.00 91.94 93 ASP A C 1
ATOM 731 O O . ASP A 1 93 ? -16.229 -1.432 -4.171 1.00 91.94 93 ASP A O 1
ATOM 735 N N . PHE A 1 94 ? -15.981 -2.293 -2.119 1.00 90.94 94 PHE A N 1
ATOM 736 C CA . PHE A 1 94 ? -15.579 -3.632 -2.533 1.00 90.94 94 PHE A CA 1
ATOM 737 C C . PHE A 1 94 ? -16.183 -4.683 -1.601 1.00 90.94 94 PHE A C 1
ATOM 739 O O . PHE A 1 94 ? -16.514 -4.418 -0.441 1.00 90.94 94 PHE A O 1
ATOM 746 N N . LYS A 1 95 ? -16.299 -5.920 -2.086 1.00 86.19 95 LYS A N 1
ATOM 747 C CA . LYS A 1 95 ? -16.733 -7.058 -1.265 1.00 86.19 95 LYS A CA 1
ATOM 748 C C . LYS A 1 95 ? -15.562 -7.596 -0.434 1.00 86.19 95 LYS A C 1
ATOM 750 O O . LYS A 1 95 ? -14.449 -7.730 -0.933 1.00 86.19 95 LYS A O 1
ATOM 755 N N . GLY A 1 96 ? -15.836 -7.968 0.816 1.00 84.25 96 GLY A N 1
ATOM 756 C CA . GLY A 1 96 ? -14.849 -8.546 1.735 1.00 84.25 96 GLY A CA 1
ATOM 757 C C . GLY A 1 96 ? -14.478 -7.619 2.892 1.00 84.25 96 GLY A C 1
ATOM 758 O O . GLY A 1 96 ? -14.540 -6.399 2.781 1.00 84.25 96 GLY A O 1
ATOM 759 N N . LEU A 1 97 ? -14.142 -8.226 4.032 1.00 87.56 97 LEU A N 1
ATOM 760 C CA . LEU A 1 97 ? -13.946 -7.560 5.322 1.00 87.56 97 LEU A CA 1
ATOM 761 C C . LEU A 1 97 ? -12.844 -8.303 6.101 1.00 87.56 97 LEU A C 1
ATOM 763 O O . LEU A 1 97 ? -12.717 -9.523 5.920 1.00 87.56 97 LEU A O 1
ATOM 767 N N . PRO A 1 98 ? -12.065 -7.632 6.969 1.00 87.88 98 PRO A N 1
ATOM 768 C CA . PRO A 1 98 ? -11.184 -8.321 7.906 1.00 87.88 98 PRO A CA 1
ATOM 769 C C . PRO A 1 98 ? -12.003 -9.199 8.860 1.00 87.88 98 PRO A C 1
ATOM 771 O O . PRO A 1 98 ? -13.088 -8.821 9.303 1.00 87.88 98 PRO A O 1
ATOM 774 N N . ARG A 1 99 ? -11.484 -10.388 9.189 1.00 81.88 99 ARG A N 1
ATOM 775 C CA . ARG A 1 99 ? -12.076 -11.227 10.237 1.00 81.88 99 ARG A CA 1
ATOM 776 C C . ARG A 1 99 ? -11.687 -10.633 11.586 1.00 81.88 99 ARG A C 1
ATOM 778 O O . ARG A 1 99 ? -10.540 -10.763 12.002 1.00 81.88 99 ARG A O 1
ATOM 785 N N . LEU A 1 100 ? -12.636 -9.977 12.244 1.00 76.56 100 LEU A N 1
ATOM 786 C CA . LEU A 1 100 ? -12.471 -9.531 13.622 1.00 76.56 100 LEU A CA 1
ATOM 787 C C . LEU A 1 100 ? -12.552 -10.775 14.507 1.00 76.56 100 LEU A C 1
ATOM 789 O O . LEU A 1 100 ? -13.635 -11.307 14.744 1.00 76.56 100 LEU A O 1
ATOM 793 N N . VAL A 1 101 ? -11.403 -11.290 14.938 1.00 59.72 101 VAL A N 1
ATOM 794 C CA . VAL A 1 101 ? -11.388 -12.291 16.005 1.00 59.72 101 VAL A CA 1
ATOM 795 C C . VAL A 1 101 ? -11.808 -11.538 17.264 1.00 59.72 101 VAL A C 1
ATOM 797 O O . VAL A 1 101 ? -11.065 -10.674 17.726 1.00 59.72 101 VAL A O 1
ATOM 800 N N . ARG A 1 102 ? -13.030 -11.785 17.754 1.00 50.59 102 ARG A N 1
ATOM 801 C CA . ARG A 1 102 ? -13.431 -11.333 19.091 1.00 50.59 102 ARG A CA 1
ATOM 802 C C . ARG A 1 102 ? -12.465 -12.000 20.071 1.00 50.59 102 ARG A C 1
ATOM 804 O O . ARG A 1 102 ? -12.411 -13.229 20.096 1.00 50.59 102 ARG A O 1
ATOM 811 N N . GLN A 1 103 ? -11.642 -11.195 20.740 1.00 44.31 103 GLN A N 1
ATOM 812 C CA . GLN A 1 103 ? -10.899 -11.638 21.919 1.00 44.31 103 GLN A CA 1
ATOM 813 C C . GLN A 1 103 ? -11.864 -11.771 23.090 1.00 44.31 103 GLN A C 1
ATOM 815 O O . GLN A 1 103 ? -12.820 -10.962 23.136 1.00 44.31 103 GLN A O 1
#

Organism: Vibrio cholerae (NCBI:txid666)

Foldseek 3Di:
DFKWKFKDFADDQDDCPDPSNVCSVPDDCVRCVVRIDMKMWDQDPQWIKIADDWHADYHPRPDIDGPAIDTDDDDPPQGPVNVCVVRVIDGDDDDDDHPPPDD

Sequence (103 aa):
MQKFTAQFKFPCNFQSNSPQRLAHDAATPESRPDLFGETQFCVIENRLFAKRPKHYTGVIHQRAAGGKWEEVKLRAGISISTYLDGVGAKPADFKGLPRLVRQ

pLDDT: mean 89.59, std 9.0, range [44.31, 97.12]

Secondary structure (DSSP, 8-state):
-EEEEEEEEPPP-S-TTSHHHHHHHH--TTT-GGGEEEEEEEEETTEEEEEPPPEEESGGG-EEE-SSEEE--PPTT--HHHHHHHTT-EE---S--------

Radius of gyration: 15.22 Å; chains: 1; bounding box: 39×28×40 Å